Protein AF-V9THP6-F1 (afdb_monomer)

Organism: Oryctolagus cuniculus (NCBI:txid9986)

Solvent-accessible surface area (backbone atoms only — not comparable to full-atom values): 3231 Å² total; per-residue (Å²): 114,54,19,49,58,69,78,40,86,41,45,41,61,33,70,62,16,30,50,93,90,40,78,37,79,59,70,39,37,79,100,51,89,83,70,60,41,25,31,28,51,33,57,42,23,78,79,69,67,28,26,19,25,53,67,91,124

Nearest PDB structures (foldseek):
  6inv-assembly1_A  TM=9.838E-01  e=3.357E-07  Homo sapiens
  6inu-assembly1_A  TM=9.862E-01  e=6.109E-07  Homo sapiens
  5ao5-assembly1_A  TM=9.994E-01  e=6.530E-07  Homo sapiens
  5e4l-assembly2_B  TM=9.996E-01  e=6.979E-07  Homo sapiens
  5ao6-assembly2_B  TM=9.953E-01  e=1.040E-06  Homo sapiens

Radius of gyration: 9.86 Å; Cα contacts (8 Å, |Δi|>4): 129; chains: 1; bounding box: 22×26×22 Å

Foldseek 3Di:
DFFDDFPAVRQDADPQAADPNDTDRAFDCPPHPVRFTKGANDNYCVPPVHIGTDPPD

InterPro domains:
  IPR000562 Fibronectin type II domain [PF00040] (13-54)
  IPR000562 Fibronectin type II domain [PS00023] (13-54)
  IPR000562 Fibronectin type II domain [PS51092] (8-56)
  IPR000562 Fibronectin type II domain [SM00059] (6-54)
  IPR000562 Fibronectin type II domain [cd00062] (7-54)
  IPR013806 Kringle-like fold [SSF57440] (3-56)
  IPR036943 Fibronectin type II domain superfamily [G3DSA:2.10.10.10] (1-57)
  IPR051666 Seminal Plasma Capacitation Regulator [PTHR22918] (5-55)

Mean predicted aligned error: 3.8 Å

Sequence (57 aa):
MSTIGGNSEGAPCVFPFTFLGNKYESCTSAGRSDGKMWCATSTNYDDDRKWGFCPDQ

Structure (mmCIF, N/CA/C/O backbone):
data_AF-V9THP6-F1
#
_entry.id   AF-V9THP6-F1
#
loop_
_atom_site.group_PDB
_atom_site.id
_atom_site.type_symbol
_atom_site.label_atom_id
_atom_site.label_alt_id
_atom_site.label_comp_id
_atom_site.label_asym_id
_atom_site.label_entity_id
_atom_site.label_seq_id
_atom_site.pdbx_PDB_ins_code
_atom_site.Cartn_x
_atom_site.Cartn_y
_atom_site.Cartn_z
_atom_site.occupancy
_atom_site.B_iso_or_equiv
_atom_site.auth_seq_id
_atom_site.auth_comp_id
_atom_site.auth_asym_id
_atom_site.auth_atom_id
_atom_site.pdbx_PDB_model_num
ATOM 1 N N . MET A 1 1 ? -2.673 7.672 -9.868 1.00 62.62 1 MET A N 1
ATOM 2 C CA . MET A 1 1 ? -1.351 7.353 -9.292 1.00 62.62 1 MET A CA 1
ATOM 3 C C . MET A 1 1 ? -1.001 5.935 -9.689 1.00 62.62 1 MET A C 1
ATOM 5 O O . MET A 1 1 ? -1.695 5.010 -9.280 1.00 62.62 1 MET A O 1
ATOM 9 N N . SER A 1 2 ? -0.008 5.783 -10.558 1.00 80.75 2 SER A N 1
ATOM 10 C CA . SER A 1 2 ? 0.546 4.476 -10.920 1.00 80.75 2 SER A CA 1
ATOM 11 C C . SER A 1 2 ? 1.505 4.013 -9.834 1.00 80.75 2 SER A C 1
ATOM 13 O O . SER A 1 2 ? 2.137 4.845 -9.181 1.00 80.75 2 SER A O 1
ATOM 15 N N . THR A 1 3 ? 1.600 2.705 -9.625 1.00 88.75 3 THR A N 1
ATOM 16 C CA . THR A 1 3 ? 2.567 2.163 -8.670 1.00 88.75 3 THR A CA 1
ATOM 17 C C . THR A 1 3 ? 3.985 2.183 -9.229 1.00 88.75 3 THR A C 1
ATOM 19 O O . THR A 1 3 ? 4.196 2.178 -10.441 1.00 88.75 3 THR A O 1
ATOM 22 N N . ILE A 1 4 ? 4.972 2.205 -8.338 1.00 88.12 4 ILE A N 1
ATOM 23 C CA . ILE A 1 4 ? 6.387 2.067 -8.677 1.00 88.12 4 ILE A CA 1
ATOM 24 C C . ILE A 1 4 ? 6.839 0.674 -8.225 1.00 88.12 4 ILE A C 1
ATOM 26 O O . ILE A 1 4 ? 6.619 0.281 -7.083 1.00 88.12 4 ILE A O 1
ATOM 30 N N . GLY A 1 5 ? 7.473 -0.099 -9.107 1.00 87.19 5 GLY A N 1
ATOM 31 C CA . GLY A 1 5 ? 7.934 -1.454 -8.782 1.00 87.19 5 GLY A CA 1
ATOM 32 C C . GLY A 1 5 ? 6.799 -2.436 -8.447 1.00 87.19 5 GLY A C 1
ATOM 33 O O . GLY A 1 5 ? 5.713 -2.369 -9.018 1.00 87.19 5 GLY A O 1
ATOM 34 N N . GLY A 1 6 ? 7.066 -3.376 -7.534 1.00 87.75 6 GLY A N 1
ATOM 35 C CA . GLY A 1 6 ? 6.149 -4.477 -7.218 1.00 87.75 6 GLY A CA 1
ATOM 36 C C . GLY A 1 6 ? 6.025 -5.494 -8.356 1.00 87.75 6 GLY A C 1
ATOM 37 O O . GLY A 1 6 ? 6.930 -5.637 -9.174 1.00 87.75 6 GLY A O 1
ATOM 38 N N . ASN A 1 7 ? 4.902 -6.208 -8.398 1.00 91.12 7 ASN A N 1
ATOM 39 C CA . ASN A 1 7 ? 4.595 -7.227 -9.414 1.00 91.12 7 ASN A CA 1
ATOM 40 C C . ASN A 1 7 ? 3.420 -6.826 -10.322 1.00 91.12 7 ASN A C 1
ATOM 42 O O . ASN A 1 7 ? 2.807 -7.675 -10.966 1.00 91.12 7 ASN A O 1
ATOM 46 N N . SER A 1 8 ? 3.100 -5.533 -10.344 1.00 89.69 8 SER A N 1
ATOM 47 C CA . SER A 1 8 ? 1.955 -4.992 -11.078 1.00 89.69 8 SER A CA 1
ATOM 48 C C . SER A 1 8 ? 2.347 -4.168 -12.302 1.00 89.69 8 SER A C 1
ATOM 50 O O . SER A 1 8 ? 1.483 -3.533 -12.889 1.00 89.69 8 SER A O 1
ATOM 52 N N . GLU A 1 9 ? 3.634 -4.139 -12.666 1.00 87.62 9 GLU A N 1
ATOM 53 C CA . GLU A 1 9 ? 4.153 -3.474 -13.876 1.00 87.62 9 GLU A CA 1
ATOM 54 C C . GLU A 1 9 ? 3.687 -2.012 -14.045 1.00 87.62 9 GLU A C 1
ATOM 56 O O . GLU A 1 9 ? 3.426 -1.541 -15.148 1.00 87.62 9 GLU A O 1
ATOM 61 N N . GLY A 1 10 ? 3.562 -1.274 -12.936 1.00 86.06 10 GLY A N 1
ATOM 62 C CA . GLY A 1 10 ? 3.094 0.115 -12.951 1.00 86.06 10 GLY A CA 1
ATOM 63 C C . GLY A 1 10 ? 1.573 0.287 -12.983 1.00 86.06 10 GLY A C 1
ATOM 64 O O . GLY A 1 10 ? 1.086 1.409 -13.154 1.00 86.06 10 GLY A O 1
ATOM 65 N N . ALA A 1 11 ? 0.801 -0.786 -12.789 1.00 91.12 11 ALA A N 1
ATOM 66 C CA . ALA A 1 11 ? -0.645 -0.687 -12.641 1.00 91.12 11 ALA A CA 1
ATOM 67 C C . ALA A 1 11 ? -1.017 0.252 -11.474 1.00 91.12 11 ALA A C 1
ATOM 69 O O . ALA A 1 11 ? -0.280 0.351 -10.484 1.00 91.12 11 ALA A O 1
ATOM 70 N N . PRO A 1 12 ? -2.143 0.973 -11.579 1.00 91.06 12 PRO A N 1
ATOM 71 C CA . PRO A 1 12 ? -2.605 1.854 -10.518 1.00 91.06 12 PRO A CA 1
ATOM 72 C C . PRO A 1 12 ? -3.076 1.067 -9.290 1.00 91.06 12 PRO A C 1
ATOM 74 O O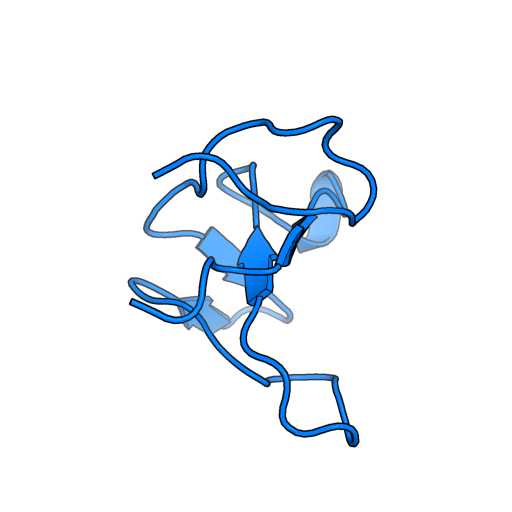 . PRO A 1 12 ? -3.528 -0.073 -9.397 1.00 91.06 12 PRO A O 1
ATOM 77 N N . CYS A 1 13 ? -3.002 1.705 -8.122 1.00 92.12 13 CYS A N 1
ATOM 78 C CA . CYS A 1 13 ? -3.617 1.180 -6.905 1.00 92.12 13 CYS A CA 1
ATOM 79 C C . CYS A 1 13 ? -5.134 1.043 -7.076 1.00 92.12 13 CYS A C 1
ATOM 81 O O . CYS A 1 13 ? -5.777 1.924 -7.655 1.00 92.12 13 CYS A O 1
ATOM 83 N N . VAL A 1 14 ? -5.706 -0.014 -6.506 1.00 92.88 14 VAL A N 1
ATOM 84 C CA . VAL A 1 14 ? -7.155 -0.214 -6.424 1.00 92.88 14 VAL A CA 1
ATOM 85 C C . VAL A 1 14 ? -7.587 0.019 -4.985 1.00 92.88 14 VAL A C 1
ATOM 87 O O . VAL A 1 14 ? -7.074 -0.619 -4.073 1.00 92.88 14 VAL A O 1
ATOM 90 N N . PHE A 1 15 ? -8.535 0.929 -4.779 1.00 91.88 15 PHE A N 1
ATOM 91 C CA . PHE A 1 15 ? -9.098 1.223 -3.464 1.00 91.88 15 PHE A CA 1
ATOM 92 C C . PHE A 1 15 ? -10.627 1.083 -3.491 1.00 91.88 15 PHE A C 1
ATOM 94 O O . PHE A 1 15 ? -11.244 1.516 -4.469 1.00 91.88 15 PHE A O 1
ATOM 101 N N . PRO A 1 16 ? -11.249 0.541 -2.427 1.00 94.38 16 PRO A N 1
ATOM 102 C CA . PRO A 1 16 ? -10.622 -0.229 -1.347 1.00 94.38 16 PRO A CA 1
ATOM 103 C C . PRO A 1 16 ? -10.047 -1.564 -1.851 1.00 94.38 16 PRO A C 1
ATOM 105 O O . PRO A 1 16 ? -10.650 -2.212 -2.708 1.00 94.38 16 PRO A O 1
ATOM 108 N N . PHE A 1 17 ? -8.935 -2.013 -1.266 1.00 94.44 17 PHE A N 1
ATOM 109 C CA . PHE A 1 17 ? -8.433 -3.379 -1.447 1.00 94.44 17 PHE A CA 1
ATOM 110 C C . PHE A 1 17 ? -8.451 -4.171 -0.144 1.00 94.44 17 PHE A C 1
ATOM 112 O O . PHE A 1 17 ? -8.333 -3.601 0.938 1.00 94.44 17 PHE A O 1
ATOM 119 N N . THR A 1 18 ? -8.583 -5.491 -0.248 1.00 95.31 18 THR A N 1
ATOM 120 C CA . THR A 1 18 ? -8.537 -6.407 0.900 1.00 95.31 18 THR A CA 1
ATOM 121 C C . THR A 1 18 ? -7.156 -7.043 1.002 1.00 95.31 18 THR A C 1
ATOM 123 O O . THR A 1 18 ? -6.669 -7.578 0.011 1.00 95.31 18 THR A O 1
ATOM 126 N N . PHE A 1 19 ? -6.528 -6.973 2.174 1.00 94.50 19 PHE A N 1
ATOM 127 C CA . PHE A 1 19 ? -5.253 -7.614 2.495 1.00 94.50 19 PHE A CA 1
ATOM 128 C C . PHE A 1 19 ? -5.327 -8.238 3.890 1.00 94.50 19 PHE A C 1
ATOM 130 O O . PHE A 1 19 ? -5.624 -7.539 4.863 1.00 94.50 19 PHE A O 1
ATOM 137 N N . LEU A 1 20 ? -5.069 -9.545 3.994 1.00 91.88 20 LEU A N 1
ATOM 138 C CA . LEU A 1 20 ? -5.204 -10.321 5.233 1.00 91.88 20 LEU A CA 1
ATOM 139 C C . LEU A 1 20 ? -6.572 -10.104 5.904 1.00 91.88 20 LEU A C 1
ATOM 141 O O . LEU A 1 20 ? -6.658 -9.891 7.116 1.00 91.88 20 LEU A O 1
ATOM 145 N N . GLY A 1 21 ? -7.640 -10.069 5.100 1.00 92.56 21 GLY A N 1
ATOM 146 C CA . GLY A 1 21 ? -9.008 -9.808 5.568 1.00 92.56 21 GLY A CA 1
ATOM 147 C C . GLY A 1 21 ? -9.302 -8.373 6.037 1.00 92.56 21 GLY A C 1
ATOM 148 O O . GLY A 1 21 ? -10.432 -8.090 6.434 1.00 92.56 21 GLY A O 1
ATOM 149 N N . ASN A 1 22 ? -8.335 -7.452 5.976 1.00 93.81 22 ASN A N 1
ATOM 150 C CA . ASN A 1 22 ? -8.528 -6.038 6.301 1.00 93.81 22 ASN A CA 1
ATOM 151 C 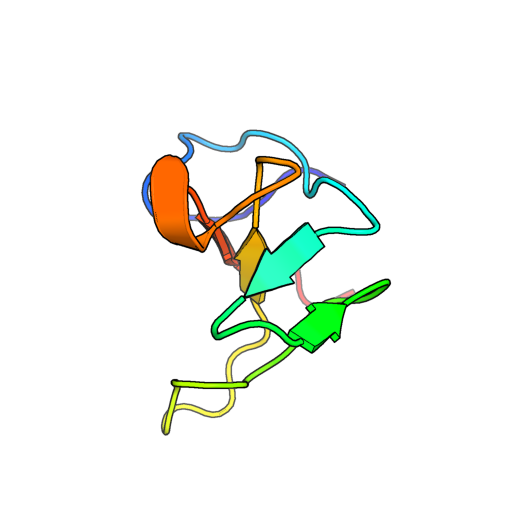C . ASN A 1 22 ? -8.694 -5.213 5.023 1.00 93.81 22 ASN A C 1
ATOM 153 O O . ASN A 1 22 ? -7.992 -5.439 4.039 1.00 93.81 22 ASN A O 1
ATOM 157 N N . LYS A 1 23 ? -9.607 -4.238 5.036 1.00 94.38 23 LYS A N 1
ATOM 158 C CA . LYS A 1 23 ? -9.793 -3.309 3.917 1.00 94.38 23 LYS A CA 1
ATOM 159 C C . LYS A 1 23 ? -8.912 -2.077 4.083 1.00 94.38 23 LYS A C 1
ATOM 161 O O . LYS A 1 23 ? -8.920 -1.450 5.138 1.00 94.38 23 LYS A O 1
ATOM 166 N N . TYR A 1 24 ? -8.215 -1.715 3.016 1.00 93.75 24 TYR A N 1
ATOM 167 C CA . TYR A 1 24 ? -7.348 -0.549 2.937 1.00 93.75 24 TYR A CA 1
ATOM 168 C C . TYR A 1 24 ? -7.833 0.383 1.827 1.00 93.75 24 TYR A C 1
ATOM 170 O O . TYR A 1 24 ? -8.006 -0.025 0.679 1.00 93.75 24 TYR A O 1
ATOM 178 N N . GLU A 1 25 ? -8.047 1.648 2.180 1.00 93.50 25 GLU A N 1
ATOM 179 C CA . GLU A 1 25 ? -8.472 2.722 1.265 1.00 93.50 25 GLU A CA 1
ATOM 180 C C . GLU A 1 25 ? -7.324 3.670 0.902 1.00 93.50 25 GLU A C 1
ATOM 182 O O . GLU A 1 25 ? -7.502 4.640 0.170 1.00 93.50 25 GLU A O 1
ATOM 187 N N . SER A 1 26 ? -6.133 3.388 1.419 1.00 92.06 26 SER A N 1
ATOM 188 C CA . SER A 1 26 ? -4.922 4.162 1.208 1.00 92.06 26 SER A CA 1
ATOM 189 C C . SER A 1 26 ? -3.706 3.244 1.180 1.00 92.06 26 SER A C 1
ATOM 191 O O . SER A 1 26 ? -3.782 2.047 1.480 1.00 92.06 26 SER A O 1
ATOM 193 N N . CYS A 1 27 ? -2.570 3.805 0.778 1.00 91.94 27 CYS A N 1
ATOM 194 C CA . CYS A 1 27 ? -1.303 3.101 0.828 1.00 91.94 27 CYS A CA 1
ATOM 195 C C . CYS A 1 27 ? -0.972 2.705 2.268 1.00 91.94 27 CYS A C 1
ATOM 197 O O . CYS A 1 27 ? -1.100 3.503 3.196 1.00 91.94 27 CYS A O 1
ATOM 199 N N . THR A 1 28 ? -0.522 1.472 2.443 1.00 91.69 28 THR A N 1
ATOM 200 C CA . THR A 1 28 ? -0.222 0.889 3.746 1.00 91.69 28 THR A CA 1
ATOM 201 C C . THR A 1 28 ? 1.196 0.344 3.756 1.00 91.69 28 THR A C 1
ATOM 203 O O . THR A 1 28 ? 1.734 -0.033 2.722 1.00 91.69 28 THR A O 1
ATOM 206 N N . SER A 1 29 ? 1.824 0.297 4.923 1.00 93.31 29 SER A N 1
ATOM 207 C CA . SER A 1 29 ? 3.078 -0.435 5.145 1.00 93.31 29 SER A CA 1
ATOM 208 C C . SER A 1 29 ? 2.829 -1.802 5.797 1.00 93.31 29 SER A C 1
ATOM 210 O O . SER A 1 29 ? 3.769 -2.482 6.203 1.00 93.31 29 SER A O 1
ATOM 212 N N . ALA A 1 30 ? 1.565 -2.234 5.894 1.00 91.12 30 ALA A N 1
ATOM 213 C CA . ALA A 1 30 ? 1.194 -3.513 6.493 1.00 91.12 30 ALA A CA 1
ATOM 214 C C . ALA A 1 30 ? 1.923 -4.690 5.820 1.00 91.12 30 ALA A C 1
ATOM 216 O O . ALA A 1 30 ? 2.046 -4.744 4.599 1.00 91.12 30 ALA A O 1
ATOM 217 N N . GLY A 1 31 ? 2.425 -5.636 6.619 1.00 87.19 31 GLY A N 1
ATOM 218 C CA . GLY A 1 31 ? 3.183 -6.790 6.118 1.00 87.19 31 GLY A CA 1
ATOM 219 C C . GLY A 1 31 ? 4.614 -6.477 5.659 1.00 87.19 31 GLY A C 1
ATOM 220 O O . GLY A 1 31 ? 5.287 -7.364 5.138 1.00 87.19 31 GLY A O 1
ATOM 221 N N . ARG A 1 32 ? 5.093 -5.242 5.854 1.00 87.62 32 ARG A N 1
ATOM 222 C CA . ARG A 1 32 ? 6.449 -4.808 5.507 1.00 87.62 32 ARG A CA 1
ATOM 223 C C . ARG A 1 32 ? 7.165 -4.214 6.720 1.00 87.62 32 ARG A C 1
ATOM 225 O O . ARG A 1 32 ? 6.571 -3.468 7.489 1.00 87.62 32 ARG A O 1
ATOM 232 N N . SER A 1 33 ? 8.457 -4.506 6.860 1.00 88.25 33 SER A N 1
ATOM 233 C CA . SER A 1 33 ? 9.303 -3.961 7.942 1.00 88.25 33 SER A CA 1
ATOM 234 C C . SER A 1 33 ? 10.180 -2.790 7.488 1.00 88.25 33 SER A C 1
ATOM 236 O O . SER A 1 33 ? 10.758 -2.095 8.315 1.00 88.25 33 SER A O 1
ATOM 238 N N . ASP A 1 34 ? 10.283 -2.557 6.179 1.00 87.69 34 ASP A N 1
ATOM 239 C CA . ASP A 1 34 ? 11.072 -1.481 5.566 1.00 87.69 34 ASP A CA 1
ATOM 240 C C . ASP A 1 34 ? 10.376 -0.110 5.594 1.00 87.69 34 ASP A C 1
ATOM 242 O O . ASP A 1 34 ? 10.935 0.868 5.107 1.00 87.69 34 ASP A O 1
ATOM 246 N N . GLY A 1 35 ? 9.154 -0.025 6.131 1.00 85.31 35 GLY A N 1
ATOM 247 C CA . GLY A 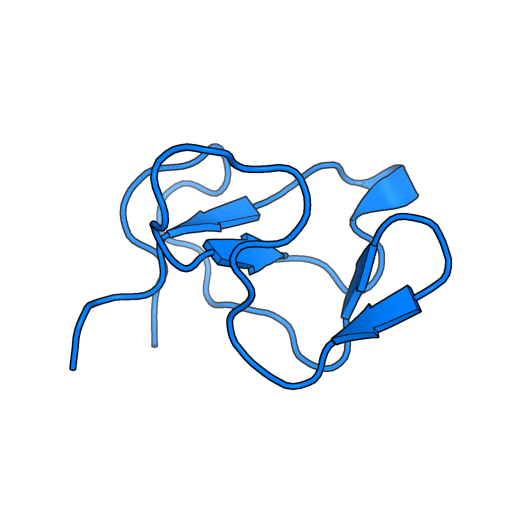1 35 ? 8.396 1.225 6.255 1.00 85.31 35 GLY A CA 1
ATOM 248 C C . GLY A 1 35 ? 7.868 1.798 4.935 1.00 85.31 35 GLY A C 1
ATOM 249 O O . GLY A 1 35 ? 7.127 2.776 4.960 1.00 85.31 35 GLY A O 1
ATOM 250 N N . LYS A 1 36 ? 8.191 1.188 3.787 1.00 89.31 36 LYS A N 1
ATOM 251 C CA . LYS A 1 36 ? 7.705 1.631 2.477 1.00 89.31 36 LYS A CA 1
ATOM 252 C C . LYS A 1 36 ? 6.206 1.403 2.336 1.00 89.31 36 LYS A C 1
ATOM 254 O O . LYS A 1 36 ? 5.701 0.307 2.592 1.00 89.31 36 LYS A O 1
ATOM 259 N N . MET A 1 37 ? 5.520 2.438 1.867 1.00 92.38 37 MET A N 1
ATOM 260 C CA . MET A 1 37 ? 4.097 2.384 1.572 1.00 92.38 37 MET A CA 1
ATOM 261 C C . MET A 1 37 ? 3.845 1.657 0.250 1.00 92.38 37 MET A C 1
ATOM 263 O O . MET A 1 37 ? 4.489 1.913 -0.770 1.00 92.38 37 MET A O 1
ATOM 267 N N . TRP A 1 38 ? 2.880 0.751 0.262 1.00 93.12 38 TRP A N 1
ATOM 268 C CA . TRP A 1 38 ? 2.453 -0.016 -0.895 1.00 93.12 38 TRP A CA 1
ATOM 269 C C . TRP A 1 38 ? 0.929 -0.079 -0.958 1.00 93.12 38 TRP A C 1
ATOM 271 O O . TRP A 1 38 ? 0.225 0.224 0.006 1.00 93.12 38 TRP A O 1
ATOM 281 N N . CYS A 1 39 ? 0.412 -0.454 -2.116 1.00 93.88 39 CYS A N 1
ATOM 282 C CA . CYS A 1 39 ? -1.011 -0.669 -2.329 1.00 93.88 39 CYS A CA 1
ATOM 283 C C . CYS A 1 39 ? -1.220 -1.926 -3.170 1.00 93.88 39 CYS A C 1
ATOM 285 O O . CYS A 1 39 ? -0.345 -2.315 -3.957 1.00 93.88 39 CYS A O 1
ATOM 287 N N . ALA A 1 40 ? -2.385 -2.553 -3.035 1.00 94.75 40 AL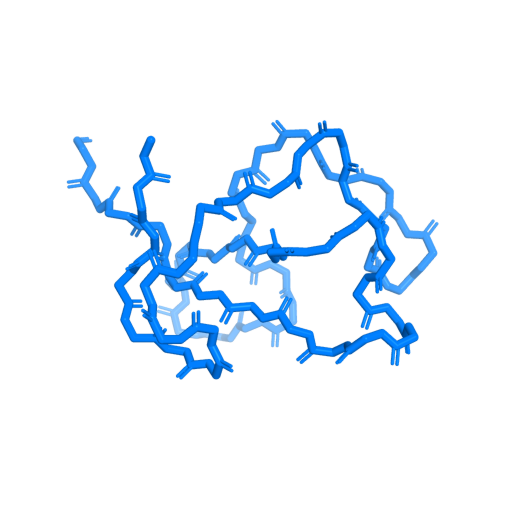A A N 1
ATOM 288 C CA . ALA A 1 40 ? -2.781 -3.568 -3.992 1.00 94.75 40 ALA A CA 1
ATOM 289 C C . ALA A 1 40 ? -3.244 -2.913 -5.296 1.00 94.75 40 ALA A C 1
ATOM 291 O O . ALA A 1 40 ? -3.818 -1.824 -5.309 1.00 94.75 40 ALA A O 1
ATOM 292 N N . THR A 1 41 ? -3.015 -3.608 -6.401 1.00 94.00 41 THR A N 1
ATOM 293 C CA . THR A 1 41 ? -3.509 -3.223 -7.735 1.00 94.00 41 THR A CA 1
ATOM 294 C C . THR A 1 41 ? -4.702 -4.083 -8.160 1.00 94.00 41 THR A C 1
ATOM 296 O O . THR A 1 41 ? -5.083 -4.114 -9.328 1.00 94.00 41 THR A O 1
ATOM 299 N N . SER A 1 42 ? -5.309 -4.772 -7.190 1.00 93.62 42 SER A N 1
ATOM 300 C CA . SER A 1 42 ? -6.569 -5.499 -7.309 1.00 93.62 42 SER A CA 1
ATOM 301 C C . SER 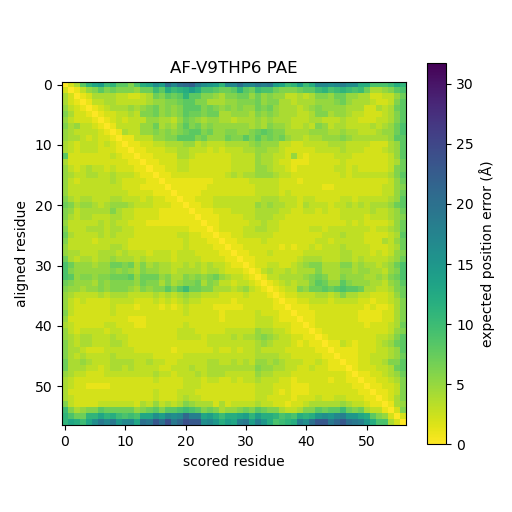A 1 42 ? -7.425 -5.280 -6.061 1.00 93.62 42 SER A C 1
ATOM 303 O O . SER A 1 42 ? -6.916 -4.917 -5.002 1.00 93.62 42 SER A O 1
ATOM 305 N N . THR A 1 43 ? -8.730 -5.517 -6.176 1.00 93.50 43 THR A N 1
ATOM 306 C CA . THR A 1 43 ? -9.695 -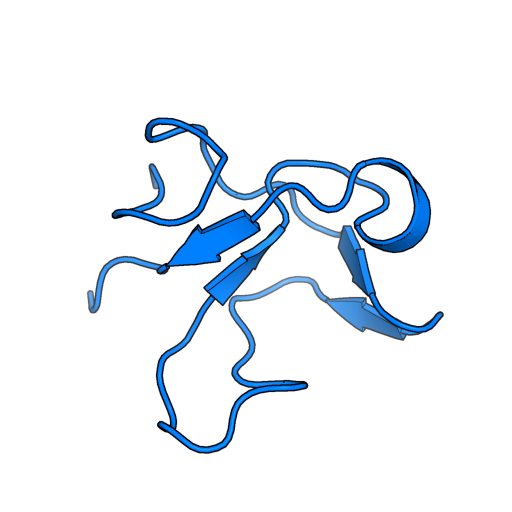5.397 -5.076 1.00 93.50 43 THR A CA 1
ATOM 307 C C . THR A 1 43 ? -9.440 -6.419 -3.965 1.00 93.50 43 THR A C 1
ATOM 309 O O . THR A 1 43 ? -9.716 -6.135 -2.797 1.00 93.50 43 THR A O 1
ATOM 312 N N . ASN A 1 44 ? -8.892 -7.593 -4.294 1.00 93.69 44 ASN A N 1
ATOM 313 C CA . ASN A 1 44 ? -8.507 -8.599 -3.309 1.00 93.69 44 ASN A CA 1
ATOM 314 C C . ASN A 1 44 ? -7.040 -9.007 -3.485 1.00 93.69 44 ASN A C 1
ATOM 316 O O . ASN A 1 44 ? -6.693 -9.785 -4.372 1.00 93.69 44 ASN A O 1
ATOM 320 N N . TYR A 1 45 ? -6.169 -8.490 -2.619 1.00 93.62 45 TYR A N 1
ATOM 321 C CA . TYR A 1 45 ? -4.770 -8.898 -2.606 1.00 93.62 45 TYR A CA 1
ATOM 322 C C . TYR A 1 45 ? -4.619 -10.368 -2.215 1.00 93.62 45 TYR A C 1
ATOM 324 O O . TYR A 1 45 ? -3.697 -11.018 -2.697 1.00 93.62 45 TYR A O 1
ATOM 332 N N . ASP A 1 46 ? -5.495 -10.906 -1.366 1.00 90.25 46 ASP A N 1
ATOM 333 C CA . ASP A 1 46 ? -5.354 -12.283 -0.887 1.00 90.25 46 ASP A CA 1
ATOM 334 C C . ASP A 1 46 ? -5.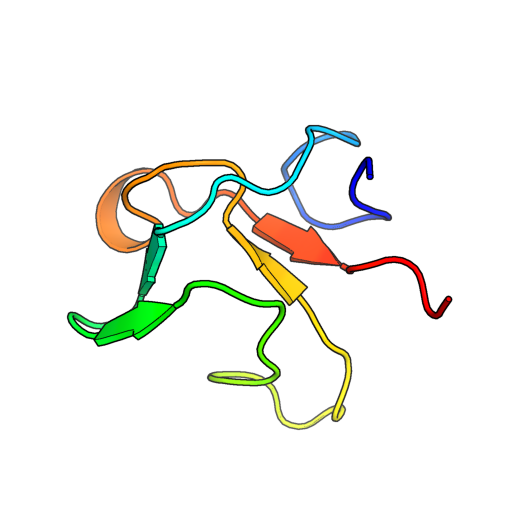480 -13.297 -2.045 1.00 90.25 46 ASP A C 1
ATOM 336 O O . ASP A 1 46 ? -4.765 -14.301 -2.063 1.00 90.25 46 ASP A O 1
ATOM 340 N N . ASP A 1 47 ? -6.291 -12.977 -3.062 1.00 93.12 47 ASP A N 1
ATOM 341 C CA . ASP A 1 47 ? -6.455 -13.788 -4.274 1.00 93.12 47 ASP A CA 1
ATOM 342 C C . ASP A 1 47 ? -5.381 -13.471 -5.330 1.00 93.12 47 ASP A C 1
ATOM 344 O O . ASP A 1 47 ? -4.610 -14.345 -5.746 1.00 93.12 47 ASP A O 1
ATOM 348 N N . ASP A 1 48 ? -5.303 -12.205 -5.757 1.00 92.44 48 ASP A N 1
ATOM 349 C CA . ASP A 1 48 ? -4.459 -11.792 -6.885 1.00 92.44 48 ASP A CA 1
ATOM 350 C C . ASP A 1 48 ? -2.980 -11.673 -6.517 1.00 92.44 48 ASP A C 1
ATOM 352 O O . ASP A 1 48 ? -2.100 -11.843 -7.365 1.00 92.44 48 ASP A O 1
ATOM 356 N N . ARG A 1 49 ? -2.696 -11.331 -5.256 1.00 91.62 49 ARG A N 1
ATOM 357 C CA . ARG A 1 49 ? -1.358 -11.024 -4.727 1.00 91.62 49 ARG A CA 1
ATOM 358 C C . ARG A 1 49 ? -0.608 -9.990 -5.564 1.00 91.62 49 ARG A C 1
ATOM 360 O O . ARG A 1 49 ? 0.622 -10.005 -5.625 1.00 91.62 49 ARG A O 1
ATOM 367 N N . LYS A 1 50 ? -1.345 -9.081 -6.211 1.00 93.56 50 LYS A N 1
ATOM 368 C CA . LYS A 1 50 ? -0.795 -7.991 -7.017 1.00 93.56 50 LYS A CA 1
ATOM 369 C C . LYS A 1 50 ? -0.685 -6.706 -6.212 1.00 93.56 50 LYS A C 1
ATOM 371 O O . LYS A 1 50 ? -1.659 -6.232 -5.628 1.00 93.56 50 LYS A O 1
ATOM 376 N N . TRP A 1 51 ? 0.508 -6.132 -6.209 1.00 93.25 51 TRP A N 1
ATOM 377 C CA . TRP A 1 51 ? 0.840 -4.910 -5.495 1.00 93.25 51 TRP A CA 1
ATOM 378 C C . TRP A 1 51 ? 1.901 -4.086 -6.212 1.0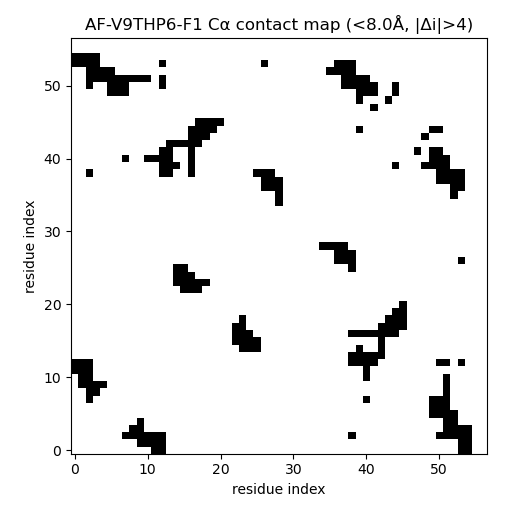0 93.25 51 TRP A C 1
ATOM 380 O O . TRP A 1 51 ? 2.628 -4.571 -7.088 1.00 93.25 51 TRP A O 1
ATOM 390 N N . GLY A 1 52 ? 2.020 -2.838 -5.784 1.00 94.06 52 GLY A N 1
ATOM 391 C CA . GLY A 1 52 ? 3.162 -1.999 -6.099 1.00 94.06 52 GLY A CA 1
ATOM 392 C C . GLY A 1 52 ? 3.385 -0.936 -5.033 1.00 94.06 52 GLY A C 1
ATOM 393 O O . GLY A 1 52 ? 2.549 -0.742 -4.146 1.00 94.06 52 GLY A O 1
ATOM 394 N N . PHE A 1 53 ? 4.544 -0.282 -5.078 1.00 93.06 53 PHE A N 1
ATOM 395 C CA . PHE A 1 53 ? 4.839 0.794 -4.139 1.00 93.06 53 PHE A CA 1
ATOM 396 C C . PHE A 1 53 ? 4.069 2.044 -4.525 1.00 93.06 53 PHE A C 1
ATOM 398 O O . PHE A 1 53 ? 3.926 2.364 -5.709 1.00 93.06 53 PHE A O 1
ATOM 405 N N . CYS A 1 54 ? 3.589 2.758 -3.518 1.00 90.44 54 CYS A N 1
ATOM 406 C CA . CYS A 1 54 ? 3.029 4.070 -3.762 1.00 90.44 54 CYS A CA 1
ATOM 407 C C . CYS A 1 54 ? 4.165 5.061 -4.033 1.00 90.44 54 CYS A C 1
ATOM 409 O O . CYS A 1 54 ? 5.199 4.980 -3.368 1.00 90.44 54 CYS A O 1
ATOM 411 N N . PRO A 1 55 ? 4.012 5.970 -5.009 1.00 82.56 55 PRO A N 1
ATOM 412 C CA . PRO A 1 55 ? 4.943 7.077 -5.154 1.00 82.56 55 PRO A CA 1
ATOM 413 C C . PRO A 1 55 ? 4.900 7.929 -3.877 1.00 82.56 55 PRO A C 1
ATOM 415 O O . PRO A 1 55 ? 3.815 8.339 -3.467 1.00 82.56 55 PRO A O 1
ATOM 418 N N . ASP A 1 56 ? 6.059 8.165 -3.251 1.00 67.06 56 ASP A N 1
ATOM 419 C CA . ASP A 1 56 ? 6.242 9.239 -2.265 1.00 67.06 56 ASP A CA 1
ATOM 420 C C . ASP A 1 56 ? 5.822 10.544 -2.958 1.00 67.06 56 ASP A C 1
ATOM 422 O O . ASP A 1 56 ? 6.504 10.996 -3.881 1.00 67.06 56 ASP A O 1
ATOM 426 N N . GLN A 1 57 ? 4.656 11.084 -2.602 1.00 51.34 57 GLN A N 1
ATOM 427 C CA . GLN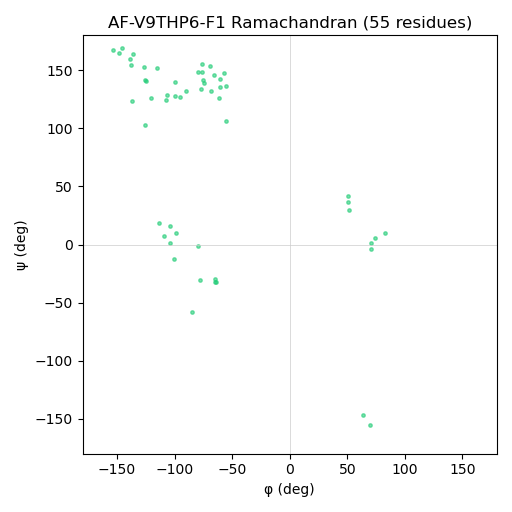 A 1 57 ? 4.201 12.392 -3.073 1.00 51.34 57 GLN A CA 1
ATOM 428 C C . GLN A 1 57 ? 4.499 13.449 -2.019 1.00 51.34 57 GLN A C 1
ATOM 430 O O . GLN A 1 57 ? 4.172 13.192 -0.839 1.00 51.34 57 GLN A O 1
#

pLDDT: mean 89.61, std 7.7, range [51.34, 95.31]

Secondary structure (DSSP, 8-state):
-B-BSTTTTTPBP-SSEEETTEEESS-B-TT-SS---EEESSSBHHHH--EEEPP--